Protein AF-A0A3N2KE75-F1 (afdb_monomer_lite)

Radius of gyration: 17.25 Å; chains: 1; bounding box: 37×40×54 Å

Secondary structure (DSSP, 8-state):
-------GGG--SB-HHHHHHHHHHHS-----S-HHHHHHHHHHHHHHHH-GGGEETTTTEETTEE--HHHHHHHHHHHHHHHHHTTT-HHHHHHHHHPEEEEEEEEEEEEEEETTEEEEEEEEEEEEEEEGGGTEEEEEEEE---SHHHHHHHHHHHTHHHHHHHHHHHHT-SEEEEEEEE-

Foldseek 3Di:
DQPPPPCPVVDDFAEVVNVVVVCCVVPPDDDDDDPVVQVVLFVLLLCVQFPVVQADLVQCDRRPDHDDPVSNVVSVVLVVVLVVVCVVDVVSVCQSVAWNAFDKFWDQFQWDADPNDIGTTTHMDTFRTARVVQLATEEEDEDQDPDPVVVVVVCVVSVVVVNQVRHCSRSVHPHYDYDYTHD

Sequence (183 aa):
MSNNPDTYYLRSEVSNSDLTTLKELLHPRLQFGNREEAFRFGNLVDAIITETERVNYYRFTVDDTQYTEDEFRHAQEMYRSLRMEARRDMFLAFVLENATTQKFMVNQSQQFEYSGFPFTLATRCKWDWWLEAALFGGDLKTTAATTQKEFEQMIDFFDWDRSRAWYMDIAHSDRDFIYGKGA

Structure (mmCIF, N/CA/C/O backbone):
data_AF-A0A3N2KE75-F1
#
_entry.id   AF-A0A3N2KE75-F1
#
loop_
_atom_site.group_PDB
_atom_site.id
_atom_site.type_symbol
_atom_site.label_atom_id
_atom_site.label_alt_id
_atom_site.label_comp_id
_atom_site.label_asym_id
_atom_site.label_entity_id
_atom_site.label_seq_id
_atom_site.pdbx_PDB_ins_code
_atom_site.Cartn_x
_atom_site.Cartn_y
_atom_site.Cartn_z
_atom_site.occupancy
_atom_site.B_iso_or_equiv
_atom_site.auth_seq_id
_atom_site.auth_comp_id
_atom_site.auth_asym_id
_atom_site.auth_atom_id
_atom_site.pdbx_PDB_model_num
ATOM 1 N N . MET A 1 1 ? -11.056 8.450 -21.654 1.00 36.78 1 MET A N 1
ATOM 2 C CA . MET A 1 1 ? -11.945 8.290 -20.491 1.00 36.78 1 MET A CA 1
ATOM 3 C C . MET A 1 1 ? -11.430 7.071 -19.768 1.00 36.78 1 MET A C 1
ATOM 5 O O . MET A 1 1 ? -11.601 5.967 -20.277 1.00 36.78 1 MET A O 1
ATOM 9 N N . SER A 1 2 ? -10.667 7.293 -18.704 1.00 44.53 2 SER A N 1
ATOM 10 C CA . SER A 1 2 ? -10.191 6.247 -17.809 1.00 44.53 2 SER A CA 1
ATOM 11 C C . SER A 1 2 ? -11.403 5.505 -17.245 1.00 44.53 2 SER A C 1
ATOM 13 O O . SER A 1 2 ? -12.265 6.082 -16.591 1.00 44.53 2 SER A O 1
ATOM 15 N N . ASN A 1 3 ? -11.511 4.219 -17.574 1.00 48.19 3 ASN A N 1
ATOM 16 C CA . ASN A 1 3 ? -12.536 3.317 -17.050 1.00 48.19 3 ASN A CA 1
ATOM 17 C C . ASN A 1 3 ? -12.064 2.724 -15.716 1.00 48.19 3 ASN A C 1
ATOM 19 O O . ASN A 1 3 ? -12.234 1.531 -15.497 1.00 48.19 3 ASN A O 1
ATOM 23 N N . ASN A 1 4 ? -11.427 3.517 -14.851 1.00 57.12 4 ASN A N 1
ATOM 24 C CA . ASN A 1 4 ? -11.095 3.043 -13.517 1.00 57.12 4 ASN A CA 1
ATOM 25 C C . ASN A 1 4 ? -12.348 3.203 -12.637 1.00 57.12 4 ASN A C 1
ATOM 27 O O . ASN A 1 4 ? -12.715 4.336 -12.318 1.00 57.12 4 ASN A O 1
ATOM 31 N N . PRO A 1 5 ? -13.057 2.113 -12.278 1.00 59.69 5 PRO A N 1
ATOM 32 C CA . PRO A 1 5 ? -14.228 2.195 -11.411 1.00 59.69 5 PRO A CA 1
ATOM 33 C C . PRO A 1 5 ? -13.842 2.486 -9.953 1.00 59.69 5 PRO A C 1
ATOM 35 O O . PRO A 1 5 ? -14.730 2.595 -9.103 1.00 59.69 5 PRO A O 1
ATOM 38 N N . ASP A 1 6 ? -12.543 2.574 -9.640 1.00 66.81 6 ASP A N 1
ATOM 39 C CA . ASP A 1 6 ? -12.059 2.782 -8.289 1.00 66.81 6 ASP A CA 1
ATOM 40 C C . ASP A 1 6 ? -12.357 4.200 -7.785 1.00 66.81 6 ASP A C 1
ATOM 42 O O . ASP A 1 6 ? -11.624 5.170 -7.981 1.00 66.81 6 ASP A O 1
ATOM 46 N N . THR A 1 7 ? -13.479 4.301 -7.080 1.00 78.56 7 THR A N 1
ATOM 47 C CA . THR A 1 7 ? -13.905 5.510 -6.372 1.00 78.56 7 THR A CA 1
ATOM 48 C C . THR A 1 7 ? -13.123 5.761 -5.082 1.00 78.56 7 THR A C 1
ATOM 50 O O . THR A 1 7 ? -13.434 6.735 -4.394 1.00 78.56 7 THR A O 1
ATOM 53 N N . TYR A 1 8 ? -12.128 4.931 -4.726 1.00 83.62 8 TYR A N 1
ATOM 54 C CA . TYR A 1 8 ? -11.423 5.012 -3.445 1.00 83.62 8 TYR A CA 1
ATOM 55 C C . TYR A 1 8 ? -10.919 6.418 -3.136 1.00 83.62 8 TYR A C 1
ATOM 57 O O . TYR A 1 8 ? -11.177 6.908 -2.042 1.00 83.62 8 TYR A O 1
ATOM 65 N N . TYR A 1 9 ? -10.289 7.104 -4.091 1.00 81.88 9 TYR A N 1
ATOM 66 C CA . TYR A 1 9 ? -9.757 8.457 -3.885 1.00 81.88 9 TYR A CA 1
ATOM 67 C C . TYR A 1 9 ? -10.829 9.558 -3.830 1.00 81.88 9 TYR A C 1
ATOM 69 O O . TYR A 1 9 ? -10.546 10.661 -3.374 1.00 81.88 9 TYR A O 1
ATOM 77 N N . LEU A 1 10 ? -12.068 9.269 -4.240 1.00 87.00 10 LEU A N 1
ATOM 78 C CA . LEU A 1 10 ? -13.191 10.216 -4.203 1.00 87.00 10 LEU A CA 1
ATOM 79 C C . LEU A 1 10 ? -13.975 10.172 -2.888 1.00 87.00 10 LEU A C 1
ATOM 81 O O . LEU A 1 10 ? -14.855 11.004 -2.668 1.00 87.00 10 LEU A O 1
ATOM 85 N N . ARG A 1 11 ? -13.703 9.193 -2.019 1.00 90.94 11 ARG A N 1
ATOM 86 C CA . ARG A 1 11 ? -14.445 9.050 -0.762 1.00 90.94 11 ARG A CA 1
ATOM 87 C C . ARG A 1 11 ? -14.023 10.095 0.278 1.00 90.94 11 ARG A C 1
ATOM 89 O O . ARG A 1 11 ? -12.941 10.676 0.184 1.00 90.94 11 ARG A O 1
ATOM 96 N N . SER A 1 12 ? -14.875 10.321 1.273 1.00 94.25 12 SER A N 1
ATOM 97 C CA . SER A 1 12 ? -14.669 11.337 2.314 1.00 94.25 12 SER A CA 1
ATOM 98 C C . SER A 1 12 ? -14.090 10.790 3.618 1.00 94.25 12 SER A C 1
ATOM 100 O O . SER A 1 12 ? -13.772 11.579 4.503 1.00 94.25 12 SER A O 1
ATOM 102 N N . GLU A 1 13 ? -14.004 9.466 3.785 1.00 97.31 13 GLU A N 1
ATOM 103 C CA . GLU A 1 13 ? -13.449 8.880 5.006 1.00 97.31 13 GLU A CA 1
ATOM 104 C C . GLU A 1 13 ? -11.942 9.162 5.128 1.00 97.31 13 GLU A C 1
ATOM 106 O O . GLU A 1 13 ? -11.218 9.240 4.134 1.00 97.31 13 GLU A O 1
ATOM 111 N N . VAL A 1 14 ? -11.454 9.290 6.361 1.00 97.19 14 VAL A N 1
ATOM 112 C CA . VAL A 1 14 ? -10.048 9.594 6.647 1.00 97.19 14 VAL A CA 1
ATOM 113 C C . VAL A 1 14 ? -9.169 8.405 6.262 1.00 97.19 14 VAL A C 1
ATOM 115 O O . VAL A 1 14 ? -9.403 7.276 6.687 1.00 97.19 14 VAL A O 1
ATOM 118 N N . SER A 1 15 ? -8.139 8.653 5.464 1.00 96.88 15 SER A N 1
ATOM 119 C CA . SER A 1 15 ? -7.118 7.684 5.061 1.00 96.88 15 SER A CA 1
ATOM 120 C C . SER A 1 15 ? -5.796 7.914 5.798 1.00 96.88 15 SER A C 1
ATOM 122 O O . SER A 1 15 ? -5.550 8.994 6.335 1.00 96.88 15 SER A O 1
ATOM 124 N N . ASN A 1 16 ? -4.878 6.940 5.755 1.00 95.81 16 ASN A N 1
ATOM 125 C CA . ASN A 1 16 ? -3.517 7.161 6.259 1.00 95.81 16 ASN A CA 1
ATOM 126 C C . ASN A 1 16 ? -2.793 8.297 5.506 1.00 95.81 16 ASN A C 1
ATOM 128 O O . ASN A 1 16 ? -2.011 9.024 6.114 1.00 95.81 16 ASN A O 1
ATOM 132 N N . SER A 1 17 ? -3.067 8.499 4.211 1.00 92.56 17 SER A N 1
ATOM 133 C CA . SER A 1 17 ? -2.529 9.648 3.469 1.00 92.56 17 SER A CA 1
ATOM 134 C C . SER A 1 17 ? -2.997 10.983 4.046 1.00 92.56 17 SER A C 1
ATOM 136 O O . SER A 1 17 ? -2.173 11.883 4.175 1.00 92.56 17 SER A O 1
ATOM 138 N N . A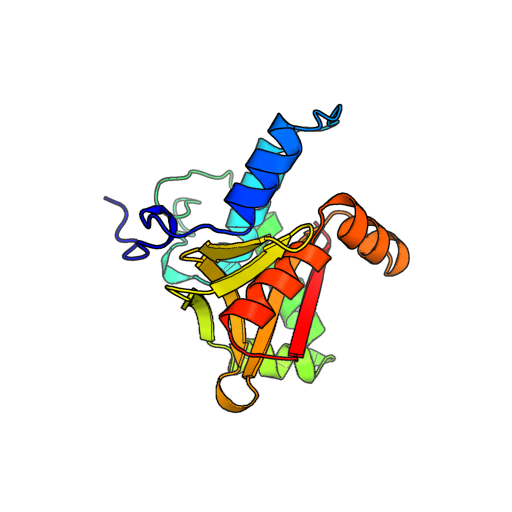SP A 1 18 ? -4.256 11.093 4.483 1.00 95.31 18 ASP A N 1
ATOM 139 C CA . ASP A 1 18 ? -4.763 12.312 5.130 1.00 95.31 18 ASP A CA 1
ATOM 140 C C . ASP A 1 18 ? -4.010 12.592 6.444 1.00 95.31 18 ASP A C 1
ATOM 142 O O . ASP A 1 18 ? -3.655 13.736 6.734 1.00 95.31 18 ASP A O 1
ATOM 146 N N . LEU A 1 19 ? -3.683 11.542 7.210 1.00 94.31 19 LEU A N 1
ATOM 147 C CA . LEU A 1 19 ? -2.856 11.659 8.418 1.00 94.31 19 LEU A CA 1
ATOM 148 C C . LEU A 1 19 ? -1.417 12.076 8.102 1.00 94.31 19 LEU A C 1
ATOM 150 O O . LEU A 1 19 ? -0.844 12.891 8.827 1.00 94.31 19 LEU A O 1
ATOM 154 N N . THR A 1 20 ? -0.830 11.545 7.025 1.00 92.50 20 THR A N 1
ATOM 155 C CA . THR A 1 20 ? 0.491 11.969 6.541 1.00 92.50 20 THR A CA 1
ATOM 156 C C . THR A 1 20 ? 0.477 13.453 6.185 1.00 92.50 20 THR A C 1
ATOM 158 O O . THR A 1 20 ? 1.334 14.197 6.657 1.00 92.50 20 THR A O 1
ATOM 161 N N . THR A 1 21 ? -0.522 13.906 5.424 1.00 92.12 21 THR A N 1
ATOM 162 C CA . THR A 1 21 ? -0.684 15.318 5.058 1.00 92.12 21 THR A CA 1
ATOM 163 C C . THR A 1 21 ? -0.839 16.202 6.294 1.00 92.12 21 THR A C 1
ATOM 165 O O . THR A 1 21 ? -0.167 17.228 6.398 1.00 92.12 21 THR A O 1
ATOM 168 N N . LEU A 1 22 ? -1.652 15.792 7.273 1.00 94.12 22 LEU A N 1
ATOM 169 C CA . LEU A 1 22 ? -1.797 16.517 8.537 1.00 94.12 22 LEU A CA 1
ATOM 170 C C . LEU A 1 22 ? -0.472 16.591 9.312 1.00 94.12 22 LEU A C 1
ATOM 172 O O . LEU A 1 22 ? -0.106 17.659 9.801 1.00 94.12 22 LEU A O 1
ATOM 176 N N . LYS A 1 23 ? 0.277 15.485 9.402 1.00 92.62 23 LYS A N 1
ATOM 177 C CA . LYS A 1 23 ? 1.592 15.453 10.061 1.00 92.62 23 LYS A CA 1
ATOM 178 C C . LYS A 1 23 ? 2.580 16.407 9.393 1.00 92.62 23 LYS A C 1
ATOM 180 O O . LYS A 1 23 ? 3.294 17.113 10.097 1.00 92.62 23 LYS A O 1
ATOM 185 N N . GLU A 1 24 ? 2.618 16.443 8.065 1.00 90.88 24 GLU A N 1
ATOM 186 C CA . GLU A 1 24 ? 3.497 17.339 7.303 1.00 90.88 24 GLU A CA 1
ATOM 187 C C . GLU A 1 24 ? 3.122 18.817 7.485 1.00 90.88 24 GLU A C 1
ATOM 189 O O . GLU A 1 24 ? 4.010 19.662 7.592 1.00 90.88 24 GLU A O 1
ATOM 194 N N . LEU A 1 25 ? 1.825 19.122 7.598 1.00 92.94 25 LEU A N 1
ATOM 195 C CA . LEU A 1 25 ? 1.316 20.456 7.938 1.00 92.94 25 LEU A CA 1
ATOM 196 C C . LEU A 1 25 ? 1.736 20.903 9.345 1.00 92.94 25 LEU A C 1
ATOM 198 O O . LEU A 1 25 ? 2.132 22.052 9.535 1.00 92.94 25 LEU A O 1
ATOM 202 N N . LEU A 1 26 ? 1.648 20.007 10.331 1.00 94.12 26 LEU A N 1
ATOM 203 C CA . LEU A 1 26 ? 1.976 20.305 11.730 1.00 94.12 26 LEU A CA 1
ATOM 204 C C . LEU A 1 26 ? 3.487 20.318 11.998 1.00 94.12 26 LEU A C 1
ATOM 206 O O . LEU A 1 26 ? 3.967 21.074 12.844 1.00 94.12 26 LEU A O 1
ATOM 210 N N . HIS A 1 27 ? 4.240 19.483 11.282 1.00 90.62 27 HIS A N 1
ATOM 211 C CA . HIS A 1 27 ? 5.676 19.291 11.460 1.00 90.62 27 HIS A CA 1
ATOM 212 C C . HIS A 1 27 ? 6.401 19.258 10.106 1.00 90.62 27 HIS A C 1
ATOM 214 O O . HIS A 1 27 ? 6.834 18.186 9.667 1.00 90.62 27 HIS A O 1
ATOM 220 N N . PRO A 1 28 ? 6.578 20.420 9.450 1.00 85.88 28 PRO A N 1
ATOM 221 C CA . PRO A 1 28 ? 7.267 20.491 8.169 1.00 85.88 28 PRO A CA 1
ATOM 222 C C . PRO A 1 28 ? 8.695 19.954 8.283 1.00 85.88 28 PRO A C 1
ATOM 224 O O . PRO A 1 28 ? 9.448 20.331 9.185 1.00 85.88 28 PRO A O 1
ATOM 227 N N . ARG A 1 29 ? 9.087 19.081 7.354 1.00 79.69 29 ARG A N 1
ATOM 228 C CA . ARG A 1 29 ? 10.450 18.541 7.255 1.00 79.69 29 ARG A CA 1
ATOM 229 C C . ARG A 1 29 ? 11.051 18.918 5.908 1.00 79.69 29 ARG A C 1
ATOM 231 O O . ARG A 1 29 ? 10.364 18.881 4.892 1.00 79.69 29 ARG A O 1
ATOM 238 N N . LEU A 1 30 ? 12.345 19.236 5.900 1.00 73.12 30 LEU A N 1
ATOM 239 C CA . LEU A 1 30 ? 13.121 19.332 4.664 1.00 73.12 30 LEU A CA 1
ATOM 240 C C . LEU A 1 30 ? 13.175 17.943 4.020 1.00 73.12 30 LEU A C 1
ATOM 242 O O . LEU A 1 30 ? 13.690 17.001 4.621 1.00 73.12 30 LEU A O 1
ATOM 246 N N . GLN A 1 31 ? 12.618 17.822 2.819 1.00 66.75 31 GLN A N 1
ATOM 247 C CA . GLN A 1 31 ? 12.678 16.606 2.013 1.00 66.75 31 GLN A CA 1
ATOM 248 C C . GLN A 1 31 ? 13.703 16.806 0.895 1.00 66.75 31 GLN A C 1
ATOM 250 O O . GLN A 1 31 ? 13.737 17.857 0.256 1.00 66.75 31 GLN A O 1
ATOM 255 N N . PHE A 1 32 ? 14.554 15.803 0.684 1.00 64.38 32 PHE A N 1
ATOM 256 C CA . PHE A 1 32 ? 15.554 15.781 -0.381 1.00 64.38 32 PHE A CA 1
ATOM 257 C C . PHE A 1 32 ? 15.130 14.771 -1.454 1.00 64.38 32 PHE A C 1
ATOM 259 O O . PHE A 1 32 ? 14.662 13.684 -1.120 1.00 64.38 32 PHE A O 1
ATOM 266 N N . GLY A 1 33 ? 15.318 15.122 -2.729 1.00 69.56 33 GLY A N 1
ATOM 267 C CA . GLY A 1 33 ? 14.939 14.293 -3.881 1.00 69.56 33 GLY A CA 1
ATOM 268 C C . GLY A 1 33 ? 13.589 14.665 -4.505 1.00 69.56 33 GLY A C 1
ATOM 269 O O . GLY A 1 33 ? 12.851 15.499 -3.980 1.00 69.56 33 GLY A O 1
ATOM 270 N N . ASN A 1 34 ? 13.275 14.055 -5.653 1.00 79.94 34 ASN A N 1
ATOM 271 C CA . ASN A 1 34 ? 12.012 14.274 -6.356 1.00 79.94 34 ASN A CA 1
ATOM 272 C C . ASN A 1 34 ? 10.955 13.256 -5.893 1.00 79.94 34 ASN A C 1
ATOM 274 O O . ASN A 1 34 ? 10.812 12.169 -6.452 1.00 79.94 34 ASN A O 1
ATOM 278 N N . ARG A 1 35 ? 10.227 13.605 -4.825 1.00 78.88 35 ARG A N 1
ATOM 279 C CA . ARG A 1 35 ? 9.167 12.760 -4.247 1.00 78.88 35 ARG A CA 1
ATOM 280 C C . ARG A 1 35 ? 8.056 12.449 -5.247 1.00 78.88 35 ARG A C 1
ATOM 282 O O . ARG A 1 35 ? 7.505 11.355 -5.206 1.00 78.88 35 ARG A O 1
ATOM 289 N N . GLU A 1 36 ? 7.731 13.398 -6.119 1.00 83.94 36 GLU A N 1
ATOM 290 C CA . GLU A 1 36 ? 6.676 13.234 -7.116 1.00 83.94 36 GLU A CA 1
ATOM 291 C C . GLU A 1 36 ? 7.063 12.179 -8.155 1.00 83.94 36 GLU A C 1
ATOM 293 O O . GLU A 1 36 ? 6.266 11.290 -8.442 1.00 83.94 36 GLU A O 1
ATOM 298 N N . GLU A 1 37 ? 8.309 12.197 -8.637 1.00 87.06 37 GLU A N 1
ATOM 299 C CA . GLU A 1 37 ? 8.833 11.156 -9.532 1.00 87.06 37 GLU A CA 1
ATOM 300 C C . GLU A 1 37 ? 8.871 9.781 -8.859 1.00 87.06 37 GLU A C 1
ATOM 302 O O . GLU A 1 37 ? 8.402 8.805 -9.446 1.00 87.06 37 GLU A O 1
ATOM 307 N N . ALA A 1 38 ? 9.365 9.698 -7.619 1.00 85.88 38 ALA A N 1
ATOM 308 C CA . ALA A 1 38 ? 9.425 8.436 -6.880 1.00 85.88 38 ALA A CA 1
ATOM 309 C C . ALA A 1 38 ? 8.024 7.849 -6.634 1.00 85.88 38 ALA A C 1
ATOM 311 O O . ALA A 1 38 ? 7.803 6.657 -6.842 1.00 85.88 38 ALA A O 1
ATOM 312 N N . PHE A 1 39 ? 7.062 8.690 -6.244 1.00 86.69 39 PHE A N 1
ATOM 313 C CA . PHE A 1 39 ? 5.670 8.286 -6.052 1.00 86.69 39 PHE A CA 1
ATOM 314 C C . PHE A 1 39 ? 5.016 7.866 -7.373 1.00 86.69 39 PHE A C 1
ATOM 316 O O . PHE A 1 39 ? 4.368 6.824 -7.447 1.00 86.69 39 PHE A O 1
ATOM 323 N N . ARG A 1 40 ? 5.232 8.637 -8.445 1.00 92.31 40 ARG A N 1
ATOM 324 C CA . ARG A 1 40 ? 4.716 8.332 -9.784 1.00 92.31 40 ARG A CA 1
ATOM 325 C C . ARG A 1 40 ? 5.245 6.995 -10.307 1.00 92.31 40 ARG A C 1
ATOM 327 O O . ARG A 1 40 ? 4.462 6.238 -10.882 1.00 92.31 40 ARG A O 1
ATOM 334 N N . PHE A 1 41 ? 6.532 6.703 -10.113 1.00 93.69 41 PHE A N 1
ATOM 335 C CA . PHE A 1 41 ? 7.130 5.423 -10.499 1.00 93.69 41 PHE A CA 1
ATOM 336 C C . PHE A 1 41 ? 6.641 4.268 -9.617 1.00 93.69 41 PHE A C 1
ATOM 338 O O . PHE A 1 41 ? 6.282 3.220 -10.147 1.00 93.69 41 PHE A O 1
ATOM 345 N N . GLY A 1 42 ? 6.534 4.474 -8.299 1.00 92.19 42 GLY A N 1
ATOM 346 C CA . GLY A 1 42 ? 5.928 3.499 -7.386 1.00 92.19 42 GLY A CA 1
ATOM 347 C C . GLY A 1 42 ? 4.527 3.081 -7.841 1.00 92.19 42 GLY A C 1
ATOM 348 O O . GLY A 1 42 ? 4.276 1.895 -8.016 1.00 92.19 42 GLY A O 1
ATOM 349 N N . ASN A 1 43 ? 3.673 4.046 -8.198 1.00 92.31 43 ASN A N 1
ATOM 350 C CA . ASN A 1 43 ? 2.328 3.765 -8.714 1.00 92.31 43 ASN A CA 1
ATOM 351 C C . ASN A 1 43 ? 2.326 2.923 -10.003 1.00 92.31 43 ASN A C 1
ATOM 353 O O . ASN A 1 43 ? 1.416 2.122 -10.207 1.00 92.31 43 ASN A O 1
ATOM 357 N N . LEU A 1 44 ? 3.321 3.092 -10.886 1.00 95.88 44 LEU A N 1
ATOM 358 C CA . LEU A 1 44 ? 3.460 2.251 -12.081 1.00 95.88 44 LEU A CA 1
ATOM 359 C C . LEU A 1 44 ? 3.763 0.799 -11.697 1.00 95.88 44 LEU A C 1
ATOM 361 O O . LEU A 1 44 ? 3.161 -0.124 -12.247 1.00 95.88 44 LEU A O 1
ATOM 365 N N . VAL A 1 45 ? 4.696 0.604 -10.763 1.00 95.62 45 VAL A N 1
ATOM 366 C CA . VAL A 1 45 ? 5.082 -0.720 -10.260 1.00 95.62 45 VAL A CA 1
ATOM 367 C C . VAL A 1 45 ? 3.894 -1.395 -9.572 1.00 95.62 45 VAL A C 1
ATOM 369 O O . VAL A 1 45 ? 3.569 -2.537 -9.904 1.00 95.62 45 VAL A O 1
ATOM 372 N N . ASP A 1 46 ? 3.201 -0.672 -8.693 1.00 93.81 46 ASP A N 1
ATOM 373 C CA . ASP A 1 46 ? 2.040 -1.170 -7.955 1.00 93.81 46 ASP A CA 1
ATOM 374 C C . ASP A 1 46 ? 0.906 -1.561 -8.911 1.00 93.81 46 ASP A C 1
ATOM 376 O O . ASP A 1 46 ? 0.361 -2.661 -8.794 1.00 93.81 46 ASP A O 1
ATOM 380 N N . ALA A 1 47 ? 0.608 -0.737 -9.924 1.00 95.06 47 ALA A N 1
ATOM 381 C CA . ALA A 1 47 ? -0.409 -1.045 -10.932 1.00 95.06 47 ALA A CA 1
ATOM 382 C C . ALA A 1 47 ? -0.044 -2.286 -11.766 1.00 95.06 47 ALA A C 1
ATOM 384 O O . ALA A 1 47 ? -0.885 -3.154 -11.984 1.00 95.06 47 ALA A O 1
ATOM 385 N N . ILE A 1 48 ? 1.219 -2.427 -12.186 1.00 95.88 48 ILE A N 1
ATOM 386 C CA . ILE A 1 48 ? 1.683 -3.619 -12.918 1.00 95.88 48 ILE A CA 1
ATOM 387 C C . ILE A 1 48 ? 1.537 -4.894 -12.076 1.00 95.88 48 ILE A C 1
ATOM 389 O O . ILE A 1 48 ? 1.285 -5.963 -12.633 1.00 95.88 48 ILE A O 1
ATOM 393 N N . ILE A 1 49 ? 1.712 -4.805 -10.757 1.00 95.25 49 ILE A N 1
ATOM 394 C CA . ILE A 1 49 ? 1.645 -5.968 -9.866 1.00 95.25 49 ILE A CA 1
ATOM 395 C C . ILE A 1 49 ? 0.209 -6.286 -9.446 1.00 95.25 49 ILE A C 1
ATOM 397 O O . ILE A 1 49 ? -0.132 -7.464 -9.334 1.00 95.25 49 ILE A O 1
ATOM 401 N N . THR A 1 50 ? -0.613 -5.267 -9.197 1.00 94.56 50 THR A N 1
ATOM 402 C CA . THR A 1 50 ? -1.882 -5.421 -8.470 1.00 94.56 50 THR A CA 1
ATOM 403 C C . THR A 1 50 ? -3.137 -5.082 -9.282 1.00 94.56 50 THR A C 1
ATOM 405 O O . THR A 1 50 ? -4.199 -5.609 -8.959 1.00 94.56 50 THR A O 1
ATOM 408 N N . GLU A 1 51 ? -3.026 -4.287 -10.353 1.00 93.12 51 GLU A N 1
ATOM 409 C CA . GLU A 1 51 ? -4.148 -3.785 -11.175 1.00 93.12 51 GLU A CA 1
ATOM 410 C C . GLU A 1 51 ? -3.776 -3.766 -12.669 1.00 93.12 51 GLU A C 1
ATOM 412 O O . GLU A 1 51 ? -3.760 -2.729 -13.342 1.00 93.12 51 GLU A O 1
ATOM 417 N N . THR A 1 52 ? -3.426 -4.933 -13.215 1.00 92.00 52 THR A N 1
ATOM 418 C CA . THR A 1 52 ? -2.923 -5.065 -14.597 1.00 92.00 52 THR A CA 1
ATOM 419 C C . THR A 1 52 ? -3.867 -4.503 -15.667 1.00 92.00 52 THR A C 1
ATOM 421 O O . THR A 1 52 ? -3.417 -4.068 -16.725 1.00 92.00 52 THR A O 1
ATOM 424 N N . GLU A 1 53 ? -5.170 -4.471 -15.397 1.00 92.50 53 GLU A N 1
ATOM 425 C CA . GLU A 1 53 ? -6.215 -3.929 -16.263 1.00 92.50 53 GLU A CA 1
ATOM 426 C C . GLU A 1 53 ? -6.159 -2.403 -16.425 1.00 92.50 53 GLU A C 1
ATOM 428 O O . GLU A 1 53 ? -6.640 -1.885 -17.436 1.00 92.50 53 GLU A O 1
ATOM 433 N N . ARG A 1 54 ? -5.539 -1.686 -15.477 1.00 92.81 54 ARG A N 1
ATOM 434 C CA . ARG A 1 54 ? -5.291 -0.236 -15.571 1.00 92.81 54 ARG A CA 1
ATOM 435 C C . ARG A 1 54 ? -4.105 0.094 -16.480 1.00 92.81 54 ARG A C 1
ATOM 437 O O . ARG A 1 54 ? -3.935 1.249 -16.875 1.00 92.81 54 ARG A O 1
ATOM 444 N N . VAL A 1 55 ? -3.271 -0.898 -16.807 1.00 96.00 55 VAL A N 1
ATOM 445 C CA . VAL A 1 55 ? -1.986 -0.712 -17.489 1.00 96.00 55 VAL A CA 1
ATOM 446 C C . VAL A 1 55 ? -2.113 -0.953 -18.994 1.00 96.00 55 VAL A C 1
ATOM 448 O O . VAL A 1 55 ? -2.453 -2.039 -19.459 1.00 96.00 55 VAL A O 1
ATOM 451 N N . ASN A 1 56 ? -1.746 0.046 -19.794 1.00 95.81 56 ASN A N 1
ATOM 452 C CA . ASN A 1 56 ? -1.646 -0.076 -21.244 1.00 95.81 56 ASN A CA 1
ATOM 453 C C . ASN A 1 56 ? -0.178 -0.155 -21.682 1.00 95.81 56 ASN A C 1
ATOM 455 O O . ASN A 1 56 ? 0.492 0.862 -21.869 1.00 95.81 56 ASN A O 1
ATOM 459 N N . TYR A 1 57 ? 0.297 -1.381 -21.913 1.00 94.88 57 TYR A N 1
ATOM 460 C CA . TYR A 1 57 ? 1.681 -1.666 -22.313 1.00 94.88 57 TYR A CA 1
ATOM 461 C C . TYR A 1 57 ? 2.061 -1.173 -23.716 1.00 94.88 57 TYR A C 1
ATOM 463 O O . TYR A 1 57 ? 3.244 -1.034 -23.997 1.00 94.88 57 TYR A O 1
ATOM 471 N N . TYR A 1 58 ? 1.094 -0.900 -24.598 1.00 94.19 58 TYR A N 1
ATOM 472 C CA . TYR A 1 58 ? 1.383 -0.375 -25.941 1.00 94.19 58 TYR A CA 1
ATOM 473 C C . TYR A 1 58 ? 1.563 1.139 -25.947 1.00 94.19 58 TYR A C 1
ATOM 475 O O . TYR A 1 58 ? 2.285 1.678 -26.780 1.00 94.19 58 TYR A O 1
ATOM 483 N N . ARG A 1 59 ? 0.855 1.828 -25.049 1.00 95.75 59 ARG A N 1
ATOM 484 C CA . ARG A 1 59 ? 0.899 3.288 -24.919 1.00 95.75 59 ARG A CA 1
ATOM 485 C C . ARG A 1 59 ? 1.749 3.753 -23.747 1.00 95.75 59 ARG A C 1
ATOM 487 O O . ARG A 1 59 ? 1.867 4.954 -23.566 1.00 95.75 59 ARG A O 1
ATOM 494 N N . PHE A 1 60 ? 2.294 2.835 -22.953 1.00 96.94 60 PHE A N 1
ATOM 495 C CA . PHE A 1 60 ? 3.037 3.131 -21.728 1.00 96.94 60 PHE A CA 1
ATOM 496 C C . PHE A 1 60 ? 2.251 4.049 -20.781 1.00 96.94 60 PHE A C 1
ATOM 498 O O . PHE A 1 60 ? 2.742 5.081 -20.332 1.00 96.94 60 PHE A O 1
ATOM 505 N N . THR A 1 61 ? 0.992 3.696 -20.512 1.00 96.62 61 THR A N 1
ATOM 506 C CA . THR A 1 61 ? 0.092 4.486 -19.652 1.00 96.62 61 THR A CA 1
ATOM 507 C C . THR A 1 61 ? -0.506 3.640 -18.537 1.00 96.62 61 THR A C 1
ATOM 509 O O . THR A 1 61 ? -0.723 2.441 -18.715 1.00 96.62 61 THR A O 1
ATOM 512 N N . VAL A 1 62 ? -0.784 4.280 -17.401 1.00 95.06 62 VAL A N 1
ATOM 513 C CA . VAL A 1 62 ? -1.676 3.768 -16.351 1.00 95.06 62 VAL A CA 1
ATOM 514 C C . VAL A 1 62 ? -2.800 4.780 -16.205 1.00 95.06 62 VAL A C 1
ATOM 516 O O . VAL A 1 62 ? -2.537 5.946 -15.902 1.00 95.06 62 VAL A O 1
ATOM 519 N N . ASP A 1 63 ? -4.035 4.360 -16.474 1.00 91.19 63 ASP A N 1
ATOM 520 C CA . ASP A 1 63 ? -5.177 5.266 -16.649 1.00 91.19 63 ASP A CA 1
ATOM 521 C C . ASP A 1 63 ? -4.850 6.420 -17.625 1.00 91.19 63 ASP A C 1
ATOM 523 O O . ASP A 1 63 ? -4.627 6.185 -18.814 1.00 91.19 63 ASP A O 1
ATOM 527 N N . ASP A 1 64 ? -4.801 7.662 -17.131 1.00 90.19 64 ASP A N 1
ATOM 528 C CA . ASP A 1 64 ? -4.494 8.866 -17.913 1.00 90.19 64 ASP A CA 1
ATOM 529 C C . ASP A 1 64 ? -3.033 9.345 -17.743 1.00 90.19 64 ASP A C 1
ATOM 531 O O . ASP A 1 64 ? -2.637 10.357 -18.324 1.00 90.19 64 ASP A O 1
ATOM 535 N N . THR A 1 65 ? -2.208 8.637 -16.961 1.00 94.00 65 THR A N 1
ATOM 536 C CA . THR A 1 65 ? -0.805 9.011 -16.710 1.00 94.00 65 THR A CA 1
ATOM 537 C C . THR A 1 65 ? 0.128 8.340 -17.710 1.00 94.00 65 THR A C 1
ATOM 539 O O . THR A 1 65 ? 0.164 7.115 -17.821 1.00 94.00 65 THR A O 1
ATOM 542 N N . GLN A 1 66 ? 0.911 9.155 -18.421 1.00 96.44 66 GLN A N 1
ATOM 543 C CA . GLN A 1 66 ? 1.921 8.715 -19.384 1.00 96.44 66 GLN A CA 1
ATOM 544 C C . GLN A 1 66 ? 3.260 8.429 -18.700 1.00 96.44 66 GLN A C 1
ATOM 546 O O . GLN A 1 66 ? 3.725 9.195 -17.851 1.00 96.44 66 GLN A O 1
ATOM 551 N N . TYR A 1 67 ? 3.910 7.359 -19.140 1.00 97.06 67 TYR A N 1
ATOM 552 C CA . TYR A 1 67 ? 5.258 6.974 -18.749 1.00 97.06 67 TYR A CA 1
ATOM 553 C C . TYR A 1 67 ? 6.160 6.803 -19.965 1.00 97.06 67 TYR A C 1
ATOM 555 O O . TYR A 1 67 ? 5.697 6.664 -21.101 1.00 97.06 67 TYR A O 1
ATOM 563 N N . THR A 1 68 ? 7.462 6.857 -19.718 1.00 97.00 68 THR A N 1
ATOM 564 C CA . THR A 1 68 ? 8.482 6.560 -20.719 1.00 97.00 68 THR A CA 1
ATOM 565 C C . THR A 1 68 ? 8.613 5.049 -20.918 1.00 97.00 68 THR A C 1
ATOM 567 O O . THR A 1 68 ? 8.258 4.249 -20.049 1.00 97.00 68 THR A O 1
ATOM 570 N N . GLU A 1 69 ? 9.151 4.651 -22.069 1.00 96.56 69 GLU A N 1
ATOM 571 C CA . GLU A 1 69 ? 9.457 3.245 -22.350 1.00 96.56 69 GLU A CA 1
ATOM 572 C C . GLU A 1 69 ? 10.473 2.673 -21.346 1.00 96.56 69 GLU A C 1
ATOM 574 O O . GLU A 1 69 ? 10.315 1.543 -20.885 1.00 96.56 69 GLU A O 1
ATOM 579 N N . ASP A 1 70 ? 11.473 3.468 -20.949 1.00 96.69 70 ASP A N 1
ATOM 580 C CA . ASP A 1 70 ? 12.485 3.058 -19.972 1.00 96.69 70 ASP A CA 1
ATOM 581 C C . ASP A 1 70 ? 11.880 2.807 -18.581 1.00 96.69 70 ASP A C 1
ATOM 583 O O . ASP A 1 70 ? 12.212 1.802 -17.951 1.00 96.69 70 ASP A O 1
ATOM 587 N N . GLU A 1 71 ? 10.950 3.656 -18.123 1.00 95.88 71 GLU A N 1
ATOM 588 C CA . GLU A 1 71 ? 10.208 3.440 -16.870 1.00 95.88 71 GLU A CA 1
ATOM 589 C C . GLU A 1 71 ? 9.398 2.139 -16.918 1.00 95.88 71 GLU A C 1
ATOM 591 O O . GLU A 1 71 ? 9.436 1.346 -15.977 1.00 95.88 71 GLU A O 1
ATOM 596 N N . PHE A 1 72 ? 8.705 1.877 -18.029 1.00 96.88 72 PHE A N 1
ATOM 597 C CA . PHE A 1 72 ? 7.948 0.637 -18.211 1.00 96.88 72 PHE A CA 1
ATOM 598 C C . PHE A 1 72 ? 8.850 -0.594 -18.213 1.00 96.88 72 PHE A C 1
ATOM 600 O O . PHE A 1 72 ? 8.536 -1.584 -17.549 1.00 96.88 72 PHE A O 1
ATOM 607 N N . ARG A 1 73 ? 9.980 -0.539 -18.927 1.00 96.38 73 ARG A N 1
ATOM 608 C CA . ARG A 1 73 ? 10.958 -1.631 -18.941 1.00 96.38 73 ARG A CA 1
ATOM 609 C C . ARG A 1 73 ? 11.472 -1.906 -17.531 1.00 96.38 73 ARG A C 1
ATOM 611 O O . ARG A 1 73 ? 11.499 -3.064 -17.118 1.00 96.38 73 ARG A O 1
ATOM 618 N N . HIS A 1 74 ? 11.808 -0.858 -16.784 1.00 95.62 74 HIS A N 1
ATOM 619 C CA . HIS A 1 74 ? 12.293 -0.989 -15.417 1.00 95.62 74 HIS A CA 1
ATOM 620 C C . HIS A 1 74 ? 11.230 -1.604 -14.489 1.00 95.62 74 HIS A C 1
ATOM 622 O O . HIS A 1 74 ? 11.490 -2.603 -13.815 1.00 95.62 74 HIS A O 1
ATOM 628 N N . ALA A 1 75 ? 9.994 -1.106 -14.523 1.00 95.50 75 ALA A N 1
ATOM 629 C CA . ALA A 1 75 ? 8.908 -1.666 -13.721 1.00 95.50 75 ALA A CA 1
ATOM 630 C C . ALA A 1 75 ? 8.599 -3.134 -14.094 1.00 95.50 75 ALA A C 1
ATOM 632 O O . ALA A 1 75 ? 8.329 -3.968 -13.226 1.00 95.50 75 ALA A O 1
ATOM 633 N N . GLN A 1 76 ? 8.712 -3.504 -15.375 1.00 95.31 76 GLN A N 1
ATOM 634 C CA . GLN A 1 76 ? 8.596 -4.897 -15.818 1.00 95.31 76 GLN A CA 1
ATOM 635 C C . GLN A 1 76 ? 9.740 -5.784 -15.307 1.00 95.31 76 GLN A C 1
ATOM 637 O O . GLN A 1 76 ? 9.508 -6.951 -14.983 1.00 95.31 76 GLN A O 1
ATOM 642 N N . GLU A 1 77 ? 10.967 -5.272 -15.227 1.00 95.19 77 GLU A N 1
ATOM 643 C CA . GLU A 1 77 ? 12.100 -5.987 -14.629 1.00 95.19 77 GLU A CA 1
ATOM 644 C C . GLU A 1 77 ? 11.888 -6.213 -13.130 1.00 95.19 77 GLU A C 1
ATOM 646 O O . GLU A 1 77 ? 12.089 -7.333 -12.647 1.00 95.19 77 GLU A O 1
ATOM 651 N N . MET A 1 78 ? 11.374 -5.211 -12.414 1.00 94.31 78 MET A N 1
ATOM 652 C CA . MET A 1 78 ? 10.976 -5.352 -11.012 1.00 94.31 78 MET A CA 1
ATOM 653 C C . MET A 1 78 ? 9.888 -6.419 -10.840 1.00 94.31 78 MET A C 1
ATOM 655 O O . MET A 1 78 ? 10.031 -7.306 -9.993 1.00 94.31 78 MET A O 1
ATOM 659 N N . TYR A 1 79 ? 8.851 -6.412 -11.686 1.00 94.88 79 TYR A N 1
ATOM 660 C CA . TYR A 1 79 ? 7.804 -7.438 -11.673 1.00 94.88 79 TYR A CA 1
ATOM 661 C C . TYR A 1 79 ? 8.356 -8.842 -11.957 1.00 94.88 79 TYR A C 1
ATOM 663 O O . TYR A 1 79 ? 8.044 -9.804 -11.250 1.00 94.88 79 TYR A O 1
ATOM 671 N N . ARG A 1 80 ? 9.239 -8.985 -12.953 1.00 94.81 80 ARG A N 1
ATOM 672 C CA . ARG A 1 80 ? 9.916 -10.262 -13.240 1.00 94.81 80 ARG A CA 1
ATOM 673 C C . ARG A 1 80 ? 10.737 -10.733 -12.048 1.00 94.81 80 ARG A C 1
ATOM 675 O O . ARG A 1 80 ? 10.683 -11.911 -11.705 1.00 94.81 80 ARG A O 1
ATOM 682 N N . SER A 1 81 ? 11.466 -9.827 -11.405 1.00 93.38 81 SER A N 1
ATOM 683 C CA . SER A 1 81 ? 12.261 -10.123 -10.216 1.00 93.38 81 SER A CA 1
ATOM 684 C C . SER A 1 81 ? 11.375 -10.572 -9.044 1.00 93.38 81 SER A C 1
ATOM 686 O O . SER A 1 81 ? 11.700 -11.550 -8.379 1.00 93.38 81 SER A O 1
ATOM 688 N N . LEU A 1 82 ? 10.215 -9.937 -8.830 1.00 94.06 82 LEU A N 1
ATOM 689 C CA . LEU A 1 82 ? 9.208 -10.380 -7.852 1.00 94.06 82 LEU A CA 1
ATOM 690 C C . LEU A 1 82 ? 8.728 -11.814 -8.142 1.00 94.06 82 LEU A C 1
ATOM 692 O O . LEU A 1 82 ? 8.733 -12.670 -7.261 1.00 94.06 82 LEU A O 1
ATOM 696 N N . ARG A 1 83 ? 8.381 -12.110 -9.401 1.00 94.62 83 ARG A N 1
ATOM 697 C CA . ARG A 1 83 ? 7.946 -13.452 -9.832 1.00 94.62 83 ARG A CA 1
ATOM 698 C C . ARG A 1 83 ? 9.050 -14.503 -9.721 1.00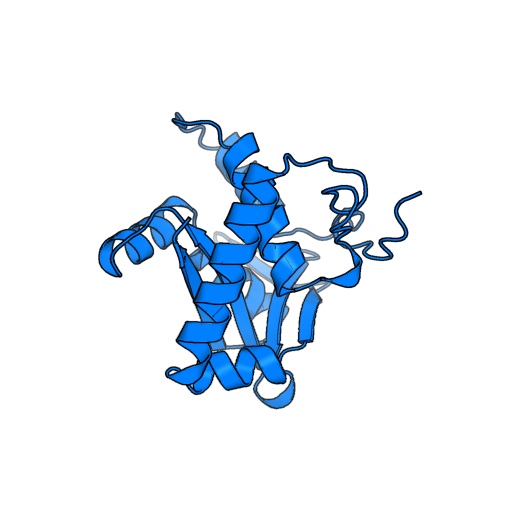 94.62 83 ARG A C 1
ATOM 700 O O . ARG A 1 83 ? 8.747 -15.679 -9.536 1.00 94.62 83 ARG A O 1
ATOM 707 N N . MET A 1 84 ? 10.313 -14.110 -9.875 1.00 95.06 84 MET A N 1
ATOM 708 C CA . MET A 1 84 ? 11.459 -14.997 -9.671 1.00 95.06 84 MET A CA 1
ATOM 709 C C . MET A 1 84 ? 11.657 -15.326 -8.192 1.00 95.06 84 MET A C 1
ATOM 711 O O . MET A 1 84 ? 11.890 -16.492 -7.879 1.00 95.06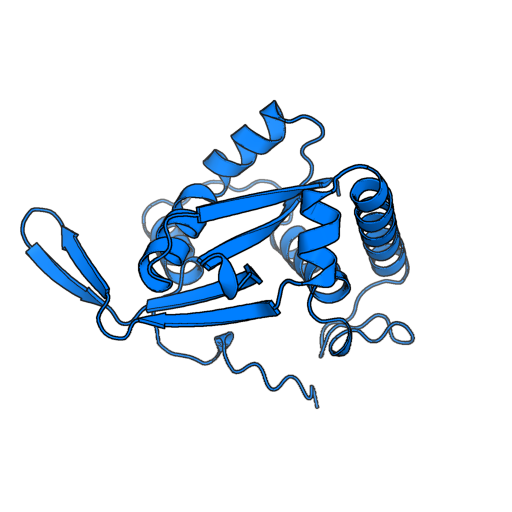 84 MET A O 1
ATOM 715 N N . GLU A 1 85 ? 11.511 -14.342 -7.302 1.00 94.50 85 GLU A N 1
ATOM 716 C CA . GLU A 1 85 ? 11.605 -14.552 -5.852 1.00 94.50 85 GLU A CA 1
ATOM 717 C C . GLU A 1 85 ? 10.495 -15.478 -5.342 1.00 94.50 85 GLU A C 1
ATOM 719 O O . GLU A 1 85 ? 10.762 -16.434 -4.617 1.00 94.50 85 GLU A O 1
ATOM 724 N N . ALA A 1 86 ? 9.271 -15.308 -5.849 1.00 96.25 86 ALA A N 1
ATOM 725 C CA . ALA A 1 86 ? 8.133 -16.175 -5.539 1.00 96.25 86 ALA A CA 1
ATOM 726 C C . ALA A 1 86 ? 8.359 -17.660 -5.894 1.00 96.25 86 ALA A C 1
ATOM 728 O O . ALA A 1 86 ? 7.620 -18.528 -5.452 1.00 96.25 86 ALA A O 1
ATOM 729 N N . ARG A 1 87 ? 9.383 -18.010 -6.685 1.00 96.50 87 ARG A N 1
ATOM 730 C CA . ARG A 1 87 ? 9.734 -19.424 -6.930 1.00 96.50 87 ARG A CA 1
ATOM 731 C C . ARG A 1 87 ? 10.444 -20.080 -5.745 1.00 96.50 87 ARG A C 1
ATOM 733 O O . ARG A 1 87 ? 10.582 -21.301 -5.734 1.00 96.50 87 ARG A O 1
ATOM 740 N N . ARG A 1 88 ? 10.964 -19.284 -4.812 1.00 95.88 88 ARG A N 1
ATOM 741 C CA . ARG A 1 88 ? 11.724 -19.724 -3.633 1.00 95.88 88 ARG A CA 1
ATOM 742 C C . ARG A 1 88 ? 11.014 -19.360 -2.334 1.00 95.88 88 ARG A C 1
ATOM 744 O O . ARG A 1 88 ? 11.130 -20.101 -1.364 1.00 95.88 88 ARG A O 1
ATOM 751 N N . ASP A 1 89 ? 10.258 -18.269 -2.341 1.00 96.25 89 ASP A N 1
ATOM 752 C CA . ASP A 1 89 ? 9.410 -17.845 -1.236 1.00 96.25 89 ASP A CA 1
ATOM 753 C C . ASP A 1 89 ? 7.979 -18.380 -1.419 1.00 96.25 89 ASP A C 1
ATOM 755 O O . ASP A 1 89 ? 7.193 -17.863 -2.216 1.00 96.25 89 ASP A O 1
ATOM 759 N N . MET A 1 90 ? 7.644 -19.434 -0.665 1.00 96.50 90 MET A N 1
ATOM 760 C CA . MET A 1 90 ? 6.310 -20.047 -0.694 1.00 96.50 90 MET A CA 1
ATOM 761 C C . MET A 1 90 ? 5.212 -19.100 -0.200 1.00 96.50 90 MET A C 1
ATOM 763 O O . MET A 1 90 ? 4.076 -19.207 -0.659 1.00 96.50 90 MET A O 1
ATOM 767 N N . PHE A 1 91 ? 5.528 -18.189 0.725 1.00 96.12 91 PHE A N 1
ATOM 768 C CA . PHE A 1 91 ? 4.556 -17.228 1.231 1.00 96.12 91 PHE A CA 1
ATOM 769 C C . PHE A 1 91 ? 4.223 -16.202 0.149 1.00 96.12 91 PHE A C 1
ATOM 771 O O . PHE A 1 91 ? 3.051 -16.005 -0.166 1.00 96.12 91 PHE A O 1
ATOM 778 N N . LEU A 1 92 ? 5.241 -15.631 -0.501 1.00 96.31 92 LEU A N 1
ATOM 779 C CA . LEU A 1 92 ? 5.031 -14.715 -1.621 1.00 96.31 92 LEU A CA 1
ATOM 780 C C . LEU A 1 92 ? 4.311 -15.398 -2.792 1.00 96.31 92 LEU A C 1
ATOM 782 O O . LEU A 1 92 ? 3.417 -14.801 -3.389 1.00 96.31 92 LEU A O 1
ATOM 786 N N . ALA A 1 93 ? 4.662 -16.648 -3.113 1.00 97.38 93 ALA A N 1
ATOM 787 C CA . ALA A 1 93 ? 3.956 -17.425 -4.132 1.00 97.38 93 ALA A CA 1
ATOM 788 C C . ALA A 1 93 ? 2.456 -17.505 -3.833 1.00 97.38 93 ALA A C 1
ATOM 790 O O . ALA A 1 93 ? 1.631 -17.212 -4.699 1.00 97.38 93 ALA A O 1
ATOM 791 N N . PHE A 1 94 ? 2.123 -17.846 -2.586 1.00 97.56 94 PHE A N 1
ATOM 792 C CA . PHE A 1 94 ? 0.750 -17.959 -2.124 1.00 97.56 94 PHE A CA 1
ATOM 793 C C . PHE A 1 94 ? 0.014 -16.616 -2.183 1.00 97.56 94 PHE A C 1
ATOM 795 O O . PHE A 1 94 ? -1.110 -16.571 -2.680 1.00 97.56 94 PHE A O 1
ATOM 802 N N . VAL A 1 95 ? 0.648 -15.524 -1.740 1.00 97.38 95 VAL A N 1
ATOM 803 C CA . VAL A 1 95 ? 0.096 -14.160 -1.817 1.00 97.38 95 VAL A CA 1
ATOM 804 C C . VAL A 1 95 ? -0.233 -13.788 -3.261 1.00 97.38 95 VAL A C 1
ATOM 806 O O . VAL A 1 95 ? -1.362 -13.397 -3.539 1.00 97.38 95 VAL A O 1
ATOM 809 N N . LEU A 1 96 ? 0.713 -13.951 -4.191 1.00 96.06 96 LEU A N 1
ATOM 810 C CA . LEU A 1 96 ? 0.519 -13.568 -5.595 1.00 96.06 96 LEU A CA 1
ATOM 811 C C . LEU A 1 96 ? -0.569 -14.383 -6.306 1.00 96.06 96 LEU A C 1
ATOM 813 O O . LEU A 1 96 ? -1.094 -13.932 -7.321 1.00 96.06 96 LEU A O 1
ATOM 817 N N . GLU A 1 97 ? -0.865 -15.588 -5.826 1.00 96.38 97 GLU A N 1
ATOM 818 C CA . GLU A 1 97 ? -1.902 -16.453 -6.391 1.00 96.38 97 GLU A CA 1
ATOM 819 C C . GLU A 1 97 ? -3.278 -16.233 -5.745 1.00 96.38 97 GLU A C 1
ATOM 821 O O . GLU A 1 97 ? -4.291 -16.331 -6.434 1.00 96.38 97 GLU A O 1
ATOM 826 N N . ASN A 1 98 ? -3.330 -15.936 -4.441 1.00 97.00 98 ASN A N 1
ATOM 827 C CA . ASN A 1 98 ? -4.567 -16.019 -3.656 1.00 97.00 98 ASN A CA 1
ATOM 828 C C . ASN A 1 98 ? -5.049 -14.684 -3.078 1.00 97.00 98 ASN A C 1
ATOM 830 O O . ASN A 1 98 ? -6.184 -14.609 -2.602 1.00 97.00 98 ASN A O 1
ATOM 834 N N . ALA A 1 99 ? -4.220 -13.639 -3.060 1.00 97.56 99 ALA A N 1
ATOM 835 C CA . ALA A 1 99 ? -4.631 -12.359 -2.505 1.00 97.56 99 ALA A CA 1
ATOM 836 C C . ALA A 1 99 ? -5.647 -11.654 -3.409 1.00 97.56 99 ALA A C 1
ATOM 838 O O . ALA A 1 99 ? -5.477 -11.561 -4.622 1.00 97.56 99 ALA A O 1
ATOM 839 N N . THR A 1 100 ? -6.678 -11.080 -2.790 1.00 97.38 100 THR A N 1
ATOM 840 C CA . THR A 1 100 ? -7.442 -10.008 -3.428 1.00 97.38 100 THR A CA 1
ATOM 841 C C . THR A 1 100 ? -6.555 -8.776 -3.464 1.00 97.38 100 THR A C 1
ATOM 843 O O . THR A 1 100 ? -6.091 -8.325 -2.414 1.00 97.38 100 THR A O 1
ATOM 846 N N . THR A 1 101 ? -6.300 -8.246 -4.654 1.00 96.75 101 THR A N 1
ATOM 847 C CA . THR A 1 101 ? -5.491 -7.043 -4.810 1.00 96.75 101 THR A CA 1
ATOM 848 C C . THR A 1 101 ? -6.320 -5.786 -4.605 1.00 96.75 101 THR A C 1
ATOM 850 O O . THR A 1 101 ? -7.518 -5.766 -4.897 1.00 96.75 101 THR A O 1
ATOM 853 N N . GLN A 1 102 ? -5.681 -4.733 -4.093 1.00 94.62 102 GLN A N 1
ATOM 854 C CA . GLN A 1 102 ? -6.257 -3.383 -4.052 1.00 94.62 102 GLN A CA 1
ATOM 855 C C . GLN A 1 102 ? -7.599 -3.315 -3.301 1.00 94.62 102 GLN A C 1
ATOM 857 O O . GLN A 1 102 ? -8.496 -2.530 -3.623 1.00 94.62 102 GLN A O 1
ATOM 862 N N . LYS A 1 103 ? -7.739 -4.141 -2.254 1.00 95.62 103 LYS A N 1
ATOM 863 C CA . LYS A 1 103 ? -8.959 -4.234 -1.450 1.00 95.62 103 LYS A CA 1
ATOM 864 C C . LYS A 1 103 ? -9.074 -3.032 -0.525 1.00 95.62 103 LYS A C 1
ATOM 866 O O . LYS A 1 103 ? -8.308 -2.895 0.428 1.00 95.62 103 LYS A O 1
ATOM 871 N N . PHE A 1 104 ? -10.089 -2.204 -0.752 1.00 95.44 104 PHE A N 1
ATOM 872 C CA . PHE A 1 104 ? -10.426 -1.140 0.183 1.00 95.44 104 PHE A CA 1
ATOM 873 C C . PHE A 1 104 ? -11.380 -1.613 1.280 1.00 95.44 104 PHE A C 1
ATOM 875 O O . PHE A 1 104 ? -12.213 -2.500 1.082 1.00 95.44 104 PHE A O 1
ATOM 882 N N . MET A 1 105 ? -11.262 -0.988 2.446 1.00 96.88 105 MET A N 1
ATOM 883 C CA . MET A 1 105 ? -12.147 -1.194 3.587 1.00 96.88 105 MET A CA 1
ATOM 884 C C . MET A 1 105 ? -12.466 0.144 4.236 1.00 96.88 105 MET A C 1
ATOM 886 O O . MET A 1 105 ? -11.721 1.116 4.096 1.00 96.88 105 MET A O 1
ATOM 890 N N . VAL A 1 106 ? -13.601 0.191 4.927 1.00 97.44 106 VAL A N 1
ATOM 891 C CA . VAL A 1 106 ? -14.103 1.396 5.579 1.00 97.44 106 VAL A CA 1
ATOM 892 C C . VAL A 1 106 ? -14.663 1.031 6.943 1.00 97.44 106 VAL A C 1
ATOM 894 O O . VAL A 1 106 ? -15.464 0.104 7.047 1.00 97.44 106 VAL A O 1
ATOM 897 N N . ASN A 1 107 ? -14.310 1.813 7.959 1.00 97.50 107 ASN A N 1
ATOM 898 C CA . ASN A 1 107 ? -14.972 1.802 9.253 1.00 97.50 107 ASN A CA 1
ATOM 899 C C . ASN A 1 107 ? -15.638 3.163 9.479 1.00 97.50 107 ASN A C 1
ATOM 901 O O . ASN A 1 107 ? -14.968 4.178 9.617 1.00 97.50 107 ASN A O 1
ATOM 905 N N . GLN A 1 108 ? -16.970 3.198 9.522 1.00 97.25 108 GLN A N 1
ATOM 906 C CA . GLN A 1 108 ? -17.727 4.451 9.647 1.00 97.25 108 GLN A CA 1
ATOM 907 C C . GLN A 1 108 ? -17.632 5.096 11.039 1.00 97.25 108 GLN A C 1
ATOM 909 O O . GLN A 1 108 ? -18.017 6.249 11.205 1.00 97.25 108 GLN A O 1
ATOM 914 N N . SER A 1 109 ? -17.155 4.361 12.046 1.00 96.88 109 SER A N 1
ATOM 915 C CA . SER A 1 109 ? -17.131 4.816 13.436 1.00 96.88 109 SER A CA 1
ATOM 916 C C . SER A 1 109 ? -15.936 4.230 14.195 1.00 96.88 109 SER A C 1
ATOM 918 O O . SER A 1 109 ? -16.095 3.694 15.297 1.00 96.88 109 SER A O 1
ATOM 920 N N . GLN A 1 110 ? -14.735 4.338 13.620 1.00 97.00 110 GLN A N 1
ATOM 921 C CA . GLN A 1 110 ? -13.499 3.949 14.300 1.00 97.00 110 GLN A CA 1
ATOM 922 C C . GLN A 1 110 ? -13.352 4.774 15.579 1.00 97.00 110 GLN A C 1
ATOM 924 O O . GLN A 1 110 ? -13.417 6.003 15.537 1.00 97.00 110 GLN A O 1
ATOM 929 N N . GLN A 1 111 ? -13.187 4.095 16.712 1.00 96.38 111 GLN A N 1
ATOM 930 C CA . GLN A 1 111 ? -13.075 4.730 18.020 1.00 96.38 111 GLN A CA 1
ATOM 931 C C . GLN A 1 111 ? -11.627 5.109 18.308 1.00 96.38 111 GLN A C 1
ATOM 933 O O . GLN A 1 111 ? -10.712 4.321 18.077 1.00 96.38 111 GLN A O 1
ATOM 938 N N . PHE A 1 112 ? -11.443 6.305 18.853 1.00 95.38 112 PHE A N 1
ATOM 939 C CA . PHE A 1 112 ? -10.158 6.820 19.298 1.00 95.38 112 PHE A CA 1
ATOM 940 C C . PHE A 1 112 ? -10.300 7.443 20.680 1.00 95.38 112 PHE A C 1
ATOM 942 O O . PHE A 1 112 ? -11.345 7.998 21.023 1.00 95.38 112 PHE A O 1
ATOM 949 N N . GLU A 1 113 ? -9.217 7.408 21.448 1.00 96.00 113 GLU A N 1
ATOM 950 C CA . GLU A 1 113 ? -9.081 8.162 22.686 1.00 96.00 113 GLU A CA 1
ATOM 951 C C . GLU A 1 113 ? -7.796 8.981 22.618 1.00 96.00 113 GLU A C 1
ATOM 953 O O . GLU A 1 113 ? -6.714 8.449 22.366 1.00 96.00 113 GLU A O 1
ATOM 958 N N . TYR A 1 114 ? -7.907 10.288 22.843 1.00 92.44 114 TYR A N 1
ATOM 959 C CA . TYR A 1 114 ? -6.746 11.164 22.916 1.00 92.44 114 TYR A CA 1
ATOM 960 C C . TYR A 1 114 ? -6.830 12.043 24.156 1.00 92.44 114 TYR A C 1
ATOM 962 O O . TYR A 1 114 ? -7.746 12.849 24.298 1.00 92.44 114 TYR A O 1
ATOM 970 N N . SER A 1 115 ? -5.862 11.892 25.064 1.00 94.31 115 SER A N 1
ATOM 971 C CA . SER A 1 115 ? -5.808 12.640 26.331 1.00 94.31 115 SER A CA 1
ATOM 972 C C . SER A 1 115 ? -7.107 12.538 27.155 1.00 94.31 115 SER A C 1
ATOM 974 O O . SER A 1 115 ? -7.564 13.526 27.727 1.00 94.31 115 SER A O 1
ATOM 976 N N . GLY A 1 116 ? -7.724 11.349 27.183 1.00 95.06 116 GLY A N 1
ATOM 977 C CA . GLY A 1 116 ? -8.988 11.085 27.880 1.00 95.06 116 GLY A CA 1
ATOM 978 C C . GLY A 1 116 ? -10.245 11.598 27.165 1.00 95.06 116 GLY A C 1
ATOM 979 O O . GLY A 1 116 ? -11.336 11.512 27.725 1.00 95.06 116 GLY A O 1
ATOM 980 N N . PHE A 1 117 ? -10.122 12.133 25.946 1.00 96.56 117 PHE A N 1
ATOM 981 C CA . PHE A 1 117 ? -11.258 12.531 25.117 1.00 96.56 117 PHE A CA 1
ATOM 982 C C . PHE A 1 117 ? -11.580 11.432 24.090 1.00 96.56 117 PHE A C 1
ATOM 984 O O . PHE A 1 117 ? -10.798 11.245 23.149 1.00 96.56 117 PHE A O 1
ATOM 991 N N . PRO A 1 118 ? -12.700 10.700 24.244 1.00 97.38 118 PRO A N 1
ATOM 992 C CA . PRO A 1 118 ? -13.135 9.725 23.256 1.00 97.38 118 PRO A CA 1
ATOM 993 C C . PRO A 1 118 ? -13.796 10.422 22.061 1.00 97.38 118 PRO A C 1
ATOM 995 O O . PRO A 1 118 ? -14.625 11.318 22.226 1.00 97.38 118 PRO A O 1
ATOM 998 N N . PHE A 1 119 ? -13.470 9.984 20.849 1.00 97.00 119 PHE A N 1
ATOM 999 C CA . PHE A 1 119 ? -14.110 10.446 19.618 1.00 97.00 119 PHE A CA 1
ATOM 1000 C C . PHE A 1 119 ? -14.179 9.326 18.579 1.00 97.00 119 PHE A C 1
ATOM 1002 O O . PHE A 1 119 ? -13.590 8.259 18.745 1.00 97.00 119 PHE A O 1
ATOM 1009 N N . THR A 1 120 ? -14.933 9.562 17.507 1.00 97.44 120 THR A N 1
ATOM 1010 C CA . THR A 1 120 ? -15.033 8.632 16.379 1.00 97.44 120 THR A CA 1
ATOM 1011 C C . THR A 1 120 ? -14.689 9.329 15.075 1.00 97.44 120 THR A C 1
ATOM 1013 O O . THR A 1 120 ? -14.926 10.529 14.929 1.00 97.44 120 THR A O 1
ATOM 1016 N N . LEU A 1 121 ? -14.129 8.576 14.131 1.00 96.75 121 LEU A N 1
ATOM 1017 C CA . LEU A 1 121 ? -13.925 9.018 12.754 1.00 96.75 121 LEU A CA 1
ATOM 1018 C C . LEU A 1 121 ? -14.418 7.941 11.790 1.00 96.75 121 LEU A C 1
ATOM 1020 O O . LEU A 1 121 ? -14.257 6.748 12.046 1.00 96.75 121 LEU A O 1
ATOM 1024 N N . ALA A 1 122 ? -14.962 8.375 10.655 1.00 98.06 122 ALA A N 1
ATOM 1025 C CA . ALA A 1 122 ? -15.094 7.506 9.498 1.00 98.06 122 ALA A CA 1
ATOM 1026 C C . ALA A 1 122 ? -13.713 7.371 8.849 1.00 98.06 122 ALA A C 1
ATOM 1028 O O . ALA A 1 122 ? -13.101 8.376 8.476 1.00 98.06 122 ALA A O 1
ATOM 1029 N N . THR A 1 123 ? -13.212 6.149 8.734 1.00 98.19 123 THR A N 1
ATOM 1030 C CA . THR A 1 123 ? -11.856 5.841 8.283 1.00 98.19 123 THR A CA 1
ATOM 1031 C C . THR A 1 123 ? -11.869 4.849 7.128 1.00 98.19 123 THR A C 1
ATOM 1033 O O . THR A 1 123 ? -12.789 4.044 6.987 1.00 98.19 123 THR A O 1
ATOM 1036 N N . ARG A 1 124 ? -10.844 4.908 6.277 1.00 98.00 124 ARG A N 1
ATOM 1037 C CA . ARG A 1 124 ? -10.639 3.991 5.152 1.00 98.00 124 ARG A CA 1
ATOM 1038 C C . ARG A 1 124 ? -9.181 3.567 5.019 1.00 98.00 124 ARG A C 1
ATOM 1040 O O . ARG A 1 124 ? -8.261 4.291 5.415 1.00 98.00 124 ARG A O 1
ATOM 1047 N N . CYS A 1 125 ? -8.991 2.412 4.402 1.00 97.38 125 CYS A N 1
ATOM 1048 C CA . CYS A 1 125 ? -7.705 1.909 3.939 1.00 97.38 125 CYS A CA 1
ATOM 1049 C C . CYS A 1 125 ? -7.868 1.194 2.594 1.00 97.38 125 CYS A C 1
ATOM 1051 O O . CYS A 1 125 ? -8.984 0.818 2.226 1.00 97.38 125 CYS A O 1
ATOM 1053 N N . LYS A 1 126 ? -6.761 1.005 1.871 1.00 96.19 126 LYS A N 1
ATOM 1054 C CA . LYS A 1 126 ? -6.696 0.197 0.648 1.00 96.19 126 LYS A CA 1
ATOM 1055 C C . LYS A 1 126 ? -5.441 -0.662 0.684 1.00 96.19 126 LYS A C 1
ATOM 1057 O O . LYS A 1 126 ? -4.344 -0.120 0.628 1.00 96.19 126 LYS A O 1
ATOM 1062 N N . TRP A 1 127 ? -5.637 -1.965 0.850 1.00 97.44 127 TRP A N 1
ATOM 1063 C CA . TRP A 1 127 ? -4.598 -2.986 0.914 1.00 97.44 127 TRP A CA 1
ATOM 1064 C C . TRP A 1 127 ? -4.105 -3.349 -0.482 1.00 97.44 127 TRP A C 1
ATOM 1066 O O . TRP A 1 127 ? -4.934 -3.645 -1.341 1.00 97.44 127 TRP A O 1
ATOM 1076 N N . ASP A 1 128 ? -2.790 -3.437 -0.686 1.00 96.88 128 ASP A N 1
ATOM 1077 C CA . ASP A 1 128 ? -2.247 -3.952 -1.949 1.00 96.88 128 ASP A CA 1
ATOM 1078 C C . ASP A 1 128 ? -2.566 -5.438 -2.116 1.00 96.88 128 ASP A C 1
ATOM 1080 O O . ASP A 1 128 ? -2.966 -5.864 -3.201 1.00 96.88 128 ASP A O 1
ATOM 1084 N N . TRP A 1 129 ? -2.477 -6.201 -1.021 1.00 98.06 129 TRP A N 1
ATOM 1085 C CA . TRP A 1 129 ? -2.860 -7.607 -0.949 1.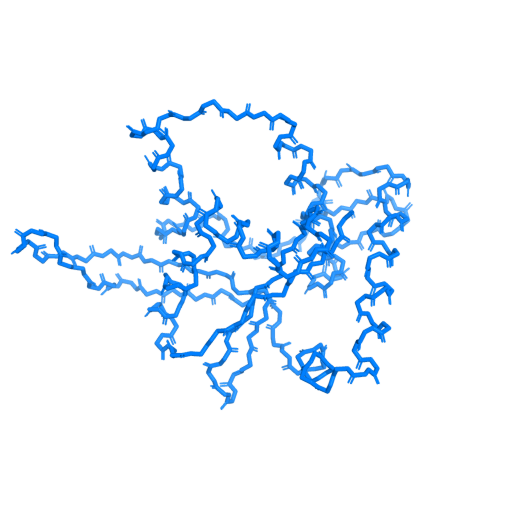00 98.06 129 TRP A CA 1
ATOM 1086 C C . TRP A 1 129 ? -3.717 -7.897 0.277 1.00 98.06 129 TRP A C 1
ATOM 1088 O O . TRP A 1 129 ? -3.406 -7.476 1.390 1.00 98.06 129 TRP A O 1
ATOM 1098 N N . TRP A 1 130 ? -4.771 -8.684 0.091 1.00 98.44 130 TRP A N 1
ATOM 1099 C CA . TRP A 1 130 ? -5.612 -9.152 1.183 1.00 98.44 130 TRP A CA 1
ATOM 1100 C C . TRP A 1 130 ? -5.974 -10.630 1.044 1.00 98.44 130 TRP A C 1
ATOM 1102 O O . TRP A 1 130 ? -6.584 -11.051 0.058 1.00 98.44 130 TRP A O 1
ATOM 1112 N N . LEU A 1 131 ? -5.635 -11.419 2.061 1.00 98.12 131 LEU A N 1
ATOM 1113 C CA . LEU A 1 131 ? -5.970 -12.837 2.165 1.00 98.12 131 LEU A CA 1
ATOM 1114 C C . LEU A 1 131 ? -7.198 -13.014 3.069 1.00 98.12 131 LEU A C 1
ATOM 1116 O O . LEU A 1 131 ? -7.075 -13.111 4.292 1.00 98.12 131 LEU A O 1
ATOM 1120 N N . GLU A 1 132 ? -8.383 -13.096 2.454 1.00 95.56 132 GLU A N 1
ATOM 1121 C CA . GLU A 1 132 ? -9.680 -13.107 3.154 1.00 95.56 132 GLU A CA 1
ATOM 1122 C C . GLU A 1 132 ? -9.765 -14.172 4.252 1.00 95.56 132 GLU A C 1
ATOM 1124 O O . GLU A 1 132 ? -10.094 -13.872 5.396 1.00 95.56 132 GLU A O 1
ATOM 1129 N N . ALA A 1 133 ? -9.419 -15.417 3.916 1.00 94.94 133 ALA A N 1
ATOM 1130 C CA . ALA A 1 133 ? -9.561 -16.555 4.821 1.00 94.94 133 ALA A CA 1
ATOM 1131 C C . ALA A 1 133 ? -8.656 -16.464 6.062 1.00 94.94 133 ALA A C 1
ATOM 1133 O O . ALA A 1 133 ? -8.942 -17.092 7.079 1.00 94.94 133 ALA A O 1
ATOM 1134 N N . ALA A 1 134 ? -7.562 -15.705 5.976 1.00 95.56 134 ALA A N 1
ATOM 1135 C CA . ALA A 1 134 ? -6.587 -15.560 7.049 1.00 95.56 134 ALA A CA 1
ATOM 1136 C C . ALA A 1 134 ? -6.726 -14.240 7.820 1.00 95.56 134 ALA A C 1
ATOM 1138 O O . ALA A 1 134 ? -6.013 -14.076 8.813 1.00 95.56 134 ALA A O 1
ATOM 1139 N N . LEU A 1 135 ? -7.604 -13.330 7.365 1.00 96.81 135 LEU A N 1
ATOM 1140 C CA . LEU A 1 135 ? -7.654 -11.926 7.788 1.00 96.81 135 LEU A CA 1
ATOM 1141 C C . LEU A 1 135 ? -6.250 -11.309 7.798 1.00 96.81 135 LEU A C 1
ATOM 1143 O O . LEU A 1 135 ? -5.815 -10.768 8.808 1.00 96.81 135 LEU A O 1
ATOM 1147 N N . PHE A 1 136 ? -5.512 -11.474 6.700 1.00 97.56 136 PHE A N 1
ATOM 1148 C CA . PHE A 1 136 ? -4.091 -11.143 6.626 1.00 97.56 136 PHE A CA 1
ATOM 1149 C C . PHE A 1 136 ? -3.839 -10.176 5.469 1.00 97.56 136 PHE A C 1
ATOM 1151 O O . PHE A 1 136 ? -4.067 -10.518 4.304 1.00 97.56 136 PHE A O 1
ATOM 1158 N N . GLY A 1 137 ? -3.405 -8.963 5.806 1.00 97.69 137 GLY A N 1
ATOM 1159 C CA . GLY A 1 137 ? -3.112 -7.909 4.845 1.00 97.69 137 GLY A CA 1
ATOM 1160 C C . GLY A 1 137 ? -1.638 -7.814 4.474 1.00 97.69 137 GLY A C 1
ATOM 1161 O O . GLY A 1 137 ? -0.766 -8.265 5.213 1.00 97.69 137 GLY A O 1
ATOM 1162 N N . GLY A 1 138 ? -1.381 -7.237 3.306 1.00 97.44 138 GLY A N 1
ATOM 1163 C CA . GLY A 1 138 ? -0.050 -6.988 2.783 1.00 97.44 138 GLY A CA 1
ATOM 1164 C C . GLY A 1 138 ? 0.041 -5.656 2.054 1.00 97.44 138 GLY A C 1
ATOM 1165 O O . GLY A 1 138 ? -0.903 -5.250 1.372 1.00 97.44 138 GLY A O 1
ATOM 1166 N N . ASP A 1 139 ? 1.192 -5.004 2.183 1.00 96.81 139 ASP A N 1
ATOM 1167 C CA . ASP A 1 139 ? 1.546 -3.792 1.441 1.00 96.81 139 ASP A CA 1
ATOM 1168 C C . ASP A 1 139 ? 2.799 -4.008 0.605 1.00 96.81 139 ASP A C 1
ATOM 1170 O O . ASP A 1 139 ? 3.801 -4.540 1.089 1.00 96.81 139 ASP A O 1
ATOM 1174 N N . LEU A 1 140 ? 2.774 -3.515 -0.623 1.00 95.12 140 LEU A N 1
ATOM 1175 C CA . LEU A 1 140 ? 3.925 -3.441 -1.496 1.00 95.12 140 LEU A CA 1
ATOM 1176 C C . LEU A 1 140 ? 4.609 -2.079 -1.329 1.00 95.12 140 LEU A C 1
ATOM 1178 O O . LEU A 1 140 ? 3.975 -1.027 -1.214 1.00 95.12 140 LEU A O 1
ATOM 1182 N N . LYS A 1 141 ? 5.945 -2.0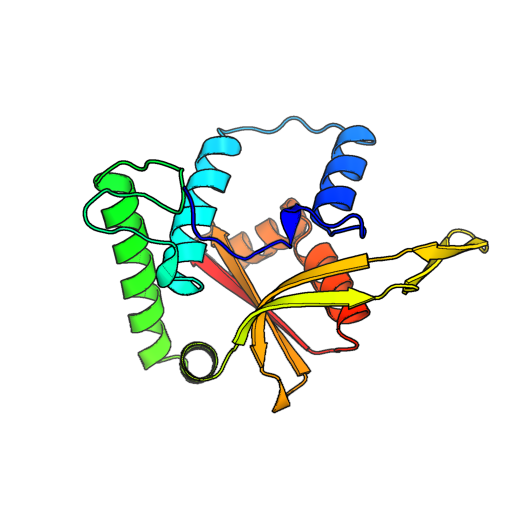92 -1.294 1.00 93.62 141 LYS A N 1
ATOM 1183 C CA . LYS A 1 141 ? 6.761 -0.879 -1.224 1.00 93.62 141 LYS A CA 1
ATOM 1184 C C . LYS A 1 141 ? 7.889 -0.905 -2.226 1.00 93.62 141 LYS A C 1
ATOM 1186 O O . LYS A 1 141 ? 8.826 -1.686 -2.098 1.00 93.62 141 LYS A O 1
ATOM 1191 N N . THR A 1 142 ? 7.844 0.026 -3.169 1.00 91.50 142 THR A N 1
ATOM 1192 C CA . THR A 1 142 ? 8.999 0.351 -4.003 1.00 91.50 142 THR A CA 1
ATOM 1193 C C . THR A 1 142 ? 10.002 1.168 -3.182 1.00 91.50 142 THR A C 1
ATOM 1195 O O . THR A 1 142 ? 9.645 2.193 -2.604 1.00 91.50 142 THR A O 1
ATOM 1198 N N . THR A 1 143 ? 11.246 0.703 -3.076 1.00 90.06 143 THR A N 1
ATOM 1199 C CA . THR A 1 143 ? 12.258 1.278 -2.174 1.00 90.06 143 THR A CA 1
ATOM 1200 C C . THR A 1 143 ? 13.660 1.173 -2.761 1.00 90.06 143 THR A C 1
ATOM 1202 O O . THR A 1 143 ? 13.959 0.225 -3.471 1.00 90.06 143 THR A O 1
ATOM 1205 N N . ALA A 1 144 ? 14.545 2.113 -2.427 1.00 88.56 144 ALA A N 1
ATOM 1206 C CA . ALA A 1 144 ? 15.967 2.040 -2.778 1.00 88.56 144 ALA A CA 1
ATOM 1207 C C . ALA A 1 144 ? 16.792 1.193 -1.784 1.00 88.56 144 ALA A C 1
ATOM 1209 O O . ALA A 1 144 ? 18.005 1.064 -1.937 1.00 88.56 144 ALA A O 1
ATOM 1210 N N . ALA A 1 145 ? 16.159 0.653 -0.735 1.00 90.94 145 ALA A N 1
ATOM 1211 C CA . ALA A 1 145 ? 16.833 -0.187 0.247 1.00 90.94 145 ALA A CA 1
ATOM 1212 C C . ALA A 1 145 ? 17.364 -1.478 -0.398 1.00 90.94 145 ALA A C 1
ATOM 1214 O O . ALA A 1 145 ? 16.626 -2.217 -1.048 1.00 90.94 145 ALA A O 1
ATOM 1215 N N . THR A 1 146 ? 18.641 -1.768 -0.164 1.00 91.06 146 THR A N 1
ATOM 1216 C CA . THR A 1 146 ? 19.342 -2.958 -0.675 1.00 91.06 146 THR A CA 1
ATOM 1217 C C . THR A 1 146 ? 19.584 -4.011 0.404 1.00 91.06 146 THR A C 1
ATOM 1219 O O . THR A 1 146 ? 19.934 -5.153 0.103 1.00 91.06 146 THR A O 1
ATOM 1222 N N . THR A 1 147 ? 19.375 -3.647 1.671 1.00 93.00 147 THR A N 1
ATOM 1223 C CA . THR A 1 147 ? 19.496 -4.542 2.824 1.00 93.00 147 THR A CA 1
ATOM 1224 C C . THR A 1 147 ? 18.247 -4.491 3.700 1.00 93.00 147 THR A C 1
ATOM 1226 O O . THR A 1 147 ? 17.534 -3.490 3.727 1.00 93.00 147 THR A O 1
ATOM 1229 N N . GLN A 1 148 ? 18.016 -5.548 4.485 1.00 92.62 148 GLN A N 1
ATOM 1230 C CA . GLN A 1 148 ? 16.926 -5.590 5.468 1.00 92.62 148 GLN A CA 1
ATOM 1231 C C . GLN A 1 148 ? 16.991 -4.413 6.454 1.00 92.62 148 GLN A C 1
ATOM 1233 O O . GLN A 1 148 ? 15.976 -3.802 6.764 1.00 92.62 148 GLN A O 1
ATOM 1238 N N . LYS A 1 149 ? 18.199 -4.044 6.896 1.00 95.50 149 LYS A N 1
ATOM 1239 C CA . LYS A 1 149 ? 18.402 -2.921 7.815 1.00 95.50 149 LYS A CA 1
ATOM 1240 C C . LYS A 1 149 ? 18.010 -1.583 7.186 1.00 95.50 149 LYS A C 1
ATOM 1242 O O . LYS A 1 149 ? 17.387 -0.760 7.845 1.00 95.50 149 LYS A O 1
ATOM 1247 N N . GLU A 1 150 ? 18.385 -1.354 5.929 1.00 95.06 150 GLU A N 1
ATOM 1248 C CA . GLU A 1 150 ? 17.955 -0.157 5.196 1.00 95.06 150 GLU A CA 1
ATOM 1249 C C . GLU A 1 150 ? 16.436 -0.155 5.015 1.00 95.06 150 GLU A C 1
ATOM 1251 O O . GLU A 1 150 ? 15.806 0.883 5.166 1.00 95.06 150 GLU A O 1
ATOM 1256 N N . PHE A 1 151 ? 15.827 -1.313 4.753 1.00 94.69 151 PHE A N 1
ATOM 1257 C CA . PHE A 1 151 ? 14.377 -1.428 4.621 1.00 94.69 151 PHE A CA 1
ATOM 1258 C C . PHE A 1 151 ? 13.643 -1.082 5.924 1.00 94.69 151 PHE A C 1
ATOM 1260 O O . PHE A 1 151 ? 12.692 -0.306 5.899 1.00 94.69 151 PHE A O 1
ATOM 1267 N N . GLU A 1 152 ? 14.126 -1.571 7.066 1.00 94.69 152 GLU A N 1
ATOM 1268 C CA . GLU A 1 152 ? 13.599 -1.221 8.392 1.00 94.69 152 GLU A CA 1
ATOM 1269 C C . GLU A 1 152 ? 13.718 0.281 8.680 1.00 94.69 152 GLU A C 1
ATOM 1271 O O . GLU A 1 152 ? 12.773 0.894 9.166 1.00 94.69 152 GLU A O 1
ATOM 1276 N N . GLN A 1 153 ? 14.825 0.915 8.288 1.00 94.31 153 GLN A N 1
ATOM 1277 C CA . GLN A 1 153 ? 14.969 2.372 8.400 1.00 94.31 153 GLN A CA 1
ATOM 1278 C C . GLN A 1 153 ? 13.949 3.132 7.542 1.00 94.31 153 GLN A C 1
ATOM 1280 O O . GLN A 1 153 ? 13.514 4.221 7.919 1.00 94.31 153 GLN A O 1
ATOM 1285 N N . MET A 1 154 ? 13.553 2.573 6.396 1.00 92.25 154 MET A N 1
ATOM 1286 C CA . MET A 1 154 ? 12.524 3.168 5.540 1.00 92.25 154 MET A CA 1
ATOM 1287 C C . MET A 1 154 ? 11.131 3.054 6.166 1.00 92.25 154 MET A C 1
ATOM 1289 O O . MET A 1 154 ? 10.341 3.985 6.015 1.00 92.25 154 MET A O 1
ATOM 1293 N N . ILE A 1 155 ? 10.847 1.982 6.918 1.00 93.88 155 ILE A N 1
ATOM 1294 C CA . ILE A 1 155 ? 9.595 1.852 7.683 1.00 93.88 155 ILE A CA 1
ATOM 1295 C C . ILE A 1 155 ? 9.448 3.037 8.642 1.00 93.88 155 ILE A C 1
ATOM 1297 O O . ILE A 1 155 ? 8.430 3.730 8.587 1.00 93.88 155 ILE A O 1
ATOM 1301 N N . ASP A 1 156 ? 10.484 3.320 9.436 1.00 91.31 156 ASP A N 1
ATOM 1302 C C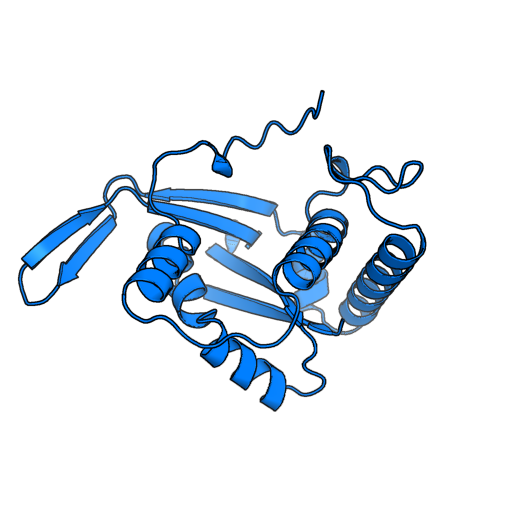A . ASP A 1 156 ? 10.491 4.439 10.386 1.00 91.31 156 ASP A CA 1
ATOM 1303 C C . ASP A 1 156 ? 10.425 5.798 9.676 1.00 91.31 156 ASP A C 1
ATOM 1305 O O . ASP A 1 156 ? 9.739 6.725 10.111 1.00 91.31 156 ASP A O 1
ATOM 1309 N N . PHE A 1 157 ? 11.163 5.945 8.572 1.00 89.75 157 PHE A N 1
ATOM 1310 C CA . PHE A 1 157 ? 11.249 7.216 7.858 1.00 89.75 157 PHE A CA 1
ATOM 1311 C C . PHE A 1 157 ? 9.910 7.623 7.227 1.00 89.75 157 PHE A C 1
ATOM 1313 O O . PHE A 1 157 ? 9.545 8.802 7.275 1.00 89.75 157 PHE A O 1
ATOM 1320 N N . PHE A 1 158 ? 9.182 6.662 6.650 1.00 89.38 158 PHE A N 1
ATOM 1321 C CA . PHE A 1 158 ? 7.912 6.900 5.958 1.00 89.38 158 PHE A CA 1
ATOM 1322 C C . PHE A 1 158 ? 6.666 6.641 6.813 1.00 89.38 158 PHE A C 1
ATOM 1324 O O . PHE A 1 158 ? 5.553 6.785 6.304 1.00 89.38 158 PHE A O 1
ATOM 1331 N N . ASP A 1 159 ? 6.833 6.285 8.088 1.00 94.00 159 ASP A N 1
ATOM 1332 C CA . ASP A 1 159 ? 5.751 5.856 8.981 1.00 94.00 159 ASP A CA 1
ATOM 1333 C C . ASP A 1 159 ? 4.904 4.714 8.373 1.00 94.00 159 ASP A C 1
ATOM 1335 O O . ASP A 1 159 ? 3.662 4.743 8.396 1.00 94.00 159 ASP A O 1
ATOM 1339 N N . TRP A 1 160 ? 5.547 3.727 7.738 1.00 94.81 160 TRP A N 1
ATOM 1340 C CA . TRP A 1 160 ? 4.802 2.600 7.166 1.00 94.81 160 TRP A CA 1
ATOM 1341 C C . TRP A 1 160 ? 4.143 1.760 8.260 1.00 94.81 160 TRP A C 1
ATOM 1343 O O . TRP A 1 160 ? 3.029 1.284 8.059 1.00 94.81 160 TRP A O 1
ATOM 1353 N N . ASP A 1 161 ? 4.763 1.677 9.433 1.00 95.44 161 ASP A N 1
ATOM 1354 C CA . ASP A 1 161 ? 4.207 1.095 10.654 1.00 95.44 161 ASP A CA 1
ATOM 1355 C C . ASP A 1 161 ? 2.862 1.733 11.055 1.00 95.44 161 ASP A C 1
ATOM 1357 O O . ASP A 1 161 ? 1.888 1.012 11.285 1.00 95.44 161 ASP A O 1
ATOM 1361 N N . ARG A 1 162 ? 2.748 3.073 11.028 1.00 96.31 162 ARG A N 1
ATOM 1362 C CA . ARG A 1 162 ? 1.471 3.778 11.251 1.00 96.31 162 ARG A CA 1
ATOM 1363 C C . ARG A 1 162 ? 0.434 3.342 10.230 1.00 96.31 162 ARG A C 1
ATOM 1365 O O . ARG A 1 162 ? -0.712 3.091 10.597 1.00 96.31 162 ARG A O 1
ATOM 1372 N N . SER A 1 163 ? 0.819 3.258 8.954 1.00 95.69 163 SER A N 1
ATOM 1373 C CA . SER A 1 163 ? -0.097 2.796 7.909 1.00 95.69 163 SER A CA 1
ATOM 1374 C C . SER A 1 163 ? -0.603 1.388 8.199 1.00 95.69 163 SER A C 1
ATOM 1376 O O . SER A 1 163 ? -1.782 1.128 7.989 1.00 95.69 163 SER A O 1
ATOM 1378 N N . ARG A 1 164 ? 0.266 0.488 8.668 1.00 96.75 164 ARG A N 1
ATOM 1379 C CA . ARG A 1 164 ? -0.108 -0.899 8.961 1.00 96.75 164 ARG A CA 1
ATOM 1380 C C . ARG A 1 164 ? -1.042 -0.995 10.154 1.00 96.75 164 ARG A C 1
ATOM 1382 O O . ARG A 1 164 ? -2.077 -1.643 10.044 1.00 96.75 164 ARG A O 1
ATOM 1389 N N . ALA A 1 165 ? -0.745 -0.277 11.236 1.00 96.88 165 ALA A N 1
ATOM 1390 C CA . ALA A 1 165 ? -1.639 -0.174 12.388 1.00 96.88 165 ALA A CA 1
ATOM 1391 C C . ALA A 1 165 ? -3.016 0.383 11.987 1.00 96.88 165 ALA A C 1
ATOM 1393 O O . ALA A 1 165 ? -4.038 -0.233 12.273 1.00 96.88 165 ALA A O 1
ATOM 1394 N N . TRP A 1 166 ? -3.042 1.482 11.221 1.00 97.38 166 TRP A N 1
ATOM 1395 C CA . TRP A 1 166 ? -4.277 2.083 10.703 1.00 97.38 166 TRP A CA 1
ATOM 1396 C C . TRP A 1 166 ? -5.118 1.087 9.903 1.00 97.38 166 TRP A C 1
ATOM 1398 O O . TRP A 1 166 ? -6.338 1.032 10.033 1.00 97.38 166 TRP A O 1
ATOM 1408 N N . TYR A 1 167 ? -4.466 0.298 9.052 1.00 98.00 167 TYR A N 1
ATOM 1409 C CA . TYR A 1 167 ? -5.147 -0.646 8.179 1.00 98.00 167 TYR A CA 1
ATOM 1410 C C . TYR A 1 167 ? -5.688 -1.848 8.959 1.00 98.00 167 TYR A C 1
ATOM 1412 O O . TYR A 1 167 ? -6.827 -2.254 8.729 1.00 98.00 167 TYR A O 1
ATOM 1420 N N . MET A 1 168 ? -4.896 -2.386 9.890 1.00 98.06 168 MET A N 1
ATOM 1421 C CA . MET A 1 168 ? -5.281 -3.482 10.780 1.00 98.06 168 MET A CA 1
ATOM 1422 C C . MET A 1 168 ? -6.471 -3.110 11.673 1.00 98.06 168 MET A C 1
ATOM 1424 O O . MET A 1 168 ? -7.424 -3.886 11.759 1.00 98.06 168 MET A O 1
ATOM 1428 N N . ASP A 1 169 ? -6.476 -1.901 12.244 1.00 97.50 169 ASP A N 1
ATOM 1429 C CA . ASP A 1 169 ? -7.581 -1.397 13.070 1.00 97.50 169 ASP A CA 1
ATOM 1430 C C . ASP A 1 169 ? -8.905 -1.339 12.291 1.00 97.50 169 ASP A C 1
ATOM 1432 O O . ASP A 1 169 ? -9.944 -1.772 12.792 1.00 97.50 169 ASP A O 1
ATOM 1436 N N . ILE A 1 170 ? -8.862 -0.850 11.044 1.00 97.75 170 ILE A N 1
ATOM 1437 C CA . ILE A 1 170 ? -10.033 -0.749 10.155 1.00 97.75 170 ILE A CA 1
ATOM 1438 C C . ILE A 1 170 ? -10.517 -2.126 9.707 1.00 97.75 170 ILE A C 1
ATOM 1440 O O . ILE A 1 170 ? -11.721 -2.357 9.601 1.00 97.75 170 ILE A O 1
ATOM 1444 N N . ALA A 1 171 ? -9.583 -3.029 9.415 1.00 97.00 171 ALA A N 1
ATOM 1445 C CA . ALA A 1 171 ? -9.877 -4.375 8.940 1.00 97.00 171 ALA A CA 1
ATOM 1446 C C . ALA A 1 171 ? -10.261 -5.347 10.066 1.00 97.00 171 ALA A C 1
ATOM 1448 O O . ALA A 1 171 ? -10.674 -6.469 9.777 1.00 97.00 171 ALA A O 1
ATOM 1449 N N . HIS A 1 172 ? -10.104 -4.940 11.331 1.00 96.06 172 HIS A N 1
ATOM 1450 C CA . HIS A 1 172 ? -10.200 -5.813 12.501 1.00 96.06 172 HIS A CA 1
ATOM 1451 C C . HIS A 1 172 ? -9.296 -7.051 12.379 1.00 96.06 172 HIS A C 1
ATOM 1453 O O . HIS A 1 172 ? -9.721 -8.184 12.613 1.00 96.06 172 HIS A O 1
ATOM 1459 N N . SER A 1 173 ? -8.043 -6.818 11.988 1.00 96.56 173 SER A N 1
ATOM 1460 C CA . SER A 1 173 ? -7.008 -7.837 11.808 1.00 96.56 173 SER A CA 1
ATOM 1461 C C . SER A 1 173 ? -5.821 -7.583 12.734 1.00 96.56 173 SER A C 1
ATOM 1463 O O . SER A 1 173 ? -5.526 -6.443 13.071 1.00 96.56 173 SER A O 1
ATOM 1465 N N . ASP A 1 174 ? -5.133 -8.652 13.130 1.00 96.44 174 ASP A N 1
ATOM 1466 C CA . ASP A 1 174 ? -3.881 -8.637 13.889 1.00 96.44 174 ASP A CA 1
ATOM 1467 C C . ASP A 1 174 ? -2.680 -9.138 13.060 1.00 96.44 174 ASP A C 1
ATOM 1469 O O . ASP A 1 174 ? -1.631 -9.473 13.615 1.00 96.44 174 ASP A O 1
ATOM 1473 N N . ARG A 1 175 ? -2.832 -9.235 11.729 1.00 95.94 175 ARG A N 1
ATOM 1474 C CA . ARG A 1 175 ? -1.839 -9.822 10.817 1.00 95.94 175 ARG A CA 1
ATOM 1475 C C . ARG A 1 175 ? -1.585 -8.919 9.622 1.00 95.94 175 ARG A C 1
ATOM 1477 O O . ARG A 1 175 ? -2.482 -8.649 8.821 1.00 95.94 175 ARG A O 1
ATOM 1484 N N . ASP A 1 176 ? -0.322 -8.555 9.459 1.00 96.69 176 ASP A N 1
ATOM 1485 C CA . ASP A 1 176 ? 0.165 -7.713 8.374 1.00 96.69 176 ASP A CA 1
ATOM 1486 C C . ASP A 1 176 ? 1.578 -8.122 7.929 1.00 96.69 176 ASP A C 1
ATOM 1488 O O . ASP A 1 176 ? 2.338 -8.721 8.699 1.00 96.69 176 ASP A O 1
ATOM 1492 N N . PHE A 1 177 ? 1.906 -7.839 6.670 1.00 96.69 177 PHE A N 1
ATOM 1493 C CA . PHE A 1 177 ? 3.277 -7.833 6.186 1.00 96.69 177 PHE A CA 1
ATOM 1494 C C . PHE A 1 177 ? 3.528 -6.652 5.240 1.00 96.69 177 PHE A C 1
ATOM 1496 O O . PHE A 1 177 ? 2.662 -6.234 4.473 1.00 96.69 177 PHE A O 1
ATOM 1503 N N . ILE A 1 178 ? 4.768 -6.165 5.224 1.00 96.19 178 ILE A N 1
ATOM 1504 C CA . ILE A 1 178 ? 5.243 -5.207 4.222 1.00 96.19 178 ILE A CA 1
ATOM 1505 C C . ILE A 1 178 ? 6.271 -5.917 3.351 1.00 96.19 178 ILE A C 1
ATOM 1507 O O . ILE A 1 178 ? 7.244 -6.474 3.860 1.00 96.19 178 ILE A O 1
ATOM 1511 N N . TYR A 1 179 ? 6.078 -5.874 2.038 1.00 94.44 179 TYR A N 1
ATOM 1512 C CA . TYR A 1 179 ? 7.024 -6.412 1.074 1.00 94.44 179 TYR A CA 1
ATOM 1513 C C . TYR A 1 179 ? 7.766 -5.283 0.355 1.00 94.44 179 TYR A C 1
ATOM 1515 O O . TYR A 1 179 ? 7.181 -4.516 -0.411 1.00 94.44 179 TYR A O 1
ATOM 1523 N N . GLY A 1 180 ? 9.076 -5.196 0.581 1.00 91.50 180 GLY A N 1
ATOM 1524 C CA . GLY A 1 180 ? 9.954 -4.254 -0.107 1.00 91.50 180 GLY A CA 1
ATOM 1525 C C . GLY A 1 180 ? 10.440 -4.784 -1.452 1.00 91.50 180 GLY A C 1
ATOM 1526 O O . GLY A 1 180 ? 10.973 -5.891 -1.538 1.00 91.50 180 GLY A O 1
ATOM 1527 N N . LYS A 1 181 ? 10.329 -3.969 -2.503 1.00 79.31 181 LYS A N 1
ATOM 1528 C CA . LYS A 1 181 ? 10.956 -4.210 -3.800 1.00 79.31 181 LYS A CA 1
ATOM 1529 C C . LYS A 1 181 ? 11.970 -3.117 -4.116 1.00 79.31 181 LYS A C 1
ATOM 1531 O O . LYS A 1 181 ? 11.607 -1.949 -4.228 1.00 79.31 181 LYS A O 1
ATOM 1536 N N . GLY A 1 182 ? 13.226 -3.534 -4.282 1.00 77.94 182 GLY A N 1
ATOM 1537 C CA . GLY A 1 182 ? 14.314 -2.682 -4.760 1.00 77.94 182 GLY A CA 1
ATOM 1538 C C . GLY A 1 182 ? 13.977 -2.053 -6.114 1.00 77.94 182 GLY A C 1
ATOM 1539 O O . GLY A 1 182 ? 13.704 -2.808 -7.053 1.00 77.94 182 GLY A O 1
ATOM 1540 N N . ALA A 1 183 ? 13.966 -0.719 -6.170 1.00 66.50 183 ALA A N 1
ATOM 1541 C CA . ALA A 1 183 ? 14.002 0.096 -7.389 1.00 66.50 183 ALA A CA 1
ATOM 1542 C C . ALA A 1 183 ? 15.439 0.393 -7.829 1.00 66.50 183 ALA A C 1
ATOM 1544 O O . ALA A 1 183 ? 16.370 0.203 -7.014 1.00 66.50 183 ALA A O 1
#

pLDDT: mean 92.1, std 9.58, range [36.78, 98.44]